Protein AF-A0A2G3LKY2-F1 (afdb_monomer_lite)

Foldseek 3Di:
DDPLQVVVLQVVCCVVVVDVGDDDDDQDDPPDALCLCAPVHVSVVVLVVVLLVCVVVVHAAAEDEADGDDDDVVQHPVNNVVSVVNSCVVSVVRHHYNAYEHEAEYDLPDDAQDDDPDDDDDLLSRYFYAYHNSNDHPVQAPGSHGGDSNVSVVNSVRRNVRSVVSVVSNVVSVVVVVVVVVD

Structure (mmCIF, N/CA/C/O backbone):
data_AF-A0A2G3LKY2-F1
#
_entry.id   AF-A0A2G3LKY2-F1
#
loop_
_atom_site.group_PDB
_atom_site.id
_atom_site.type_symbol
_atom_site.label_atom_id
_atom_site.label_alt_id
_atom_site.label_comp_id
_atom_site.label_asym_id
_atom_site.label_entity_id
_atom_site.label_seq_id
_atom_site.pdbx_PDB_ins_code
_atom_site.Cartn_x
_atom_site.Cartn_y
_atom_site.Cartn_z
_atom_site.occupancy
_atom_site.B_iso_or_equiv
_atom_site.auth_seq_id
_atom_site.auth_comp_id
_atom_site.auth_asym_id
_atom_site.auth_atom_id
_atom_site.pdbx_PDB_model_num
ATOM 1 N N . MET A 1 1 ? 0.608 -6.251 -4.311 1.00 61.75 1 MET A N 1
ATOM 2 C CA . MET A 1 1 ? 1.645 -6.797 -3.407 1.00 61.75 1 MET A CA 1
ATOM 3 C C . MET A 1 1 ? 1.617 -8.312 -3.542 1.00 61.75 1 MET A C 1
ATOM 5 O O . MET A 1 1 ? 0.517 -8.830 -3.681 1.00 61.75 1 MET A O 1
ATOM 9 N N . SER A 1 2 ? 2.762 -8.993 -3.634 1.00 63.94 2 SER A N 1
ATOM 10 C CA . SER A 1 2 ? 2.800 -10.456 -3.798 1.00 63.94 2 SER A CA 1
ATOM 11 C C . SER A 1 2 ? 2.615 -11.177 -2.460 1.00 63.94 2 SER A C 1
ATOM 13 O O . SER A 1 2 ? 2.904 -10.613 -1.401 1.00 63.94 2 SER A O 1
ATOM 15 N N . ASP A 1 3 ? 2.178 -12.436 -2.515 1.00 62.19 3 ASP A N 1
ATOM 16 C CA . ASP A 1 3 ? 1.902 -13.266 -1.332 1.00 62.19 3 ASP A CA 1
ATOM 17 C C . ASP A 1 3 ? 3.122 -13.405 -0.404 1.00 62.19 3 ASP A C 1
ATOM 19 O O . ASP A 1 3 ? 2.977 -13.456 0.815 1.00 62.19 3 ASP A O 1
ATOM 23 N N . GLY A 1 4 ? 4.337 -13.339 -0.963 1.00 80.31 4 GLY A N 1
ATOM 24 C CA . GLY A 1 4 ? 5.599 -13.390 -0.213 1.00 80.31 4 GLY A CA 1
ATOM 25 C C . GLY A 1 4 ? 5.897 -12.180 0.686 1.00 80.31 4 GLY A C 1
ATOM 26 O O . GLY A 1 4 ? 6.918 -12.188 1.366 1.00 80.31 4 GLY A O 1
ATOM 27 N N . VAL A 1 5 ? 5.051 -11.143 0.687 1.00 89.75 5 VAL A N 1
ATOM 28 C CA . VAL A 1 5 ? 5.173 -9.968 1.574 1.00 89.75 5 VAL A CA 1
ATOM 29 C C . VAL A 1 5 ? 3.996 -9.875 2.546 1.00 89.75 5 VAL A C 1
ATOM 31 O O . VAL A 1 5 ? 4.192 -9.495 3.697 1.00 89.75 5 VAL A O 1
ATOM 34 N N . LEU A 1 6 ? 2.783 -10.239 2.116 1.00 92.88 6 LEU A N 1
ATOM 35 C CA . LEU A 1 6 ? 1.569 -10.051 2.918 1.00 92.88 6 LEU A CA 1
ATOM 36 C C . LEU A 1 6 ? 1.555 -10.909 4.185 1.00 92.88 6 LEU A C 1
ATOM 38 O O . LEU A 1 6 ? 1.270 -10.389 5.261 1.00 92.88 6 LEU A O 1
ATOM 42 N N . LEU A 1 7 ? 1.897 -12.197 4.084 1.00 94.06 7 LEU A N 1
ATOM 43 C CA . LEU A 1 7 ? 1.885 -13.080 5.251 1.00 94.06 7 LEU A CA 1
ATOM 44 C C . LEU A 1 7 ? 2.919 -12.650 6.314 1.00 94.06 7 LEU A C 1
ATOM 46 O O . LEU A 1 7 ? 2.514 -12.457 7.462 1.00 94.06 7 LEU A O 1
ATOM 50 N N . PRO A 1 8 ? 4.203 -12.407 5.973 1.00 95.81 8 PRO A N 1
ATOM 51 C CA . PRO A 1 8 ? 5.162 -11.882 6.943 1.00 95.81 8 PRO A CA 1
ATOM 52 C C . PRO A 1 8 ? 4.771 -10.511 7.510 1.00 95.81 8 PRO A C 1
ATOM 54 O O . PRO A 1 8 ? 4.971 -10.262 8.693 1.00 95.81 8 PRO A O 1
ATOM 57 N N . LEU A 1 9 ? 4.173 -9.626 6.702 1.00 97.06 9 LEU A N 1
ATOM 58 C CA . LEU A 1 9 ? 3.670 -8.342 7.196 1.00 97.06 9 LEU A CA 1
ATOM 59 C C . LEU A 1 9 ? 2.568 -8.532 8.243 1.00 97.06 9 LEU A C 1
ATOM 61 O O . LEU A 1 9 ? 2.611 -7.886 9.285 1.00 97.06 9 LEU A O 1
ATOM 65 N N . GLY A 1 10 ? 1.615 -9.435 8.001 1.00 97.12 10 GLY A N 1
ATOM 66 C CA . GLY A 1 10 ? 0.583 -9.768 8.984 1.00 97.12 10 GLY A CA 1
ATOM 67 C C . GLY A 1 10 ? 1.167 -10.300 10.292 1.00 97.12 10 GLY A C 1
ATOM 68 O O . GLY A 1 10 ? 0.734 -9.887 11.363 1.00 97.12 10 GLY A O 1
ATOM 69 N N . GLN A 1 11 ? 2.184 -11.163 10.211 1.00 97.19 11 GLN A N 1
ATOM 70 C CA . GLN A 1 11 ? 2.880 -11.684 11.392 1.00 97.19 11 GLN A CA 1
ATOM 71 C C . GLN A 1 11 ? 3.571 -10.574 12.188 1.00 97.19 11 GLN A C 1
ATOM 73 O O . GLN A 1 11 ? 3.461 -10.547 13.411 1.00 97.19 11 GLN A O 1
ATOM 78 N N . GLU A 1 12 ? 4.244 -9.642 11.512 1.00 97.81 12 GLU A N 1
ATOM 79 C CA . GLU A 1 12 ? 4.920 -8.528 12.179 1.00 97.81 12 GLU A CA 1
ATOM 80 C C . GLU A 1 12 ? 3.927 -7.545 12.821 1.00 97.81 12 GLU A C 1
ATOM 82 O O . GLU A 1 12 ? 4.180 -7.100 13.935 1.00 97.81 12 GLU A O 1
ATOM 87 N N . ILE A 1 13 ? 2.775 -7.279 12.188 1.00 98.00 13 ILE A N 1
ATOM 88 C CA . ILE A 1 13 ? 1.688 -6.461 12.767 1.00 98.00 13 ILE A CA 1
ATOM 89 C C . ILE A 1 13 ? 1.151 -7.090 14.065 1.00 98.00 13 ILE A C 1
ATOM 91 O O . ILE A 1 13 ? 0.930 -6.387 15.053 1.00 98.00 13 ILE A O 1
ATOM 95 N N . ILE A 1 14 ? 0.952 -8.414 14.080 1.00 98.06 14 ILE A N 1
ATOM 96 C CA . ILE A 1 14 ? 0.495 -9.131 15.282 1.00 98.06 14 ILE A CA 1
ATOM 97 C C . ILE A 1 14 ? 1.579 -9.098 16.360 1.00 98.06 14 ILE A C 1
ATOM 99 O O . ILE A 1 14 ? 1.314 -8.759 17.511 1.00 98.06 14 ILE A O 1
ATOM 103 N N . LYS A 1 15 ? 2.825 -9.397 15.986 1.00 97.56 15 LYS A N 1
ATOM 104 C CA . LYS A 1 15 ? 3.969 -9.423 16.903 1.00 97.56 15 LYS A CA 1
ATOM 105 C C . LYS A 1 15 ? 4.243 -8.064 17.550 1.00 97.56 15 LYS A C 1
ATOM 107 O O . LYS A 1 15 ? 4.673 -8.026 18.699 1.00 97.56 15 LYS A O 1
ATOM 112 N N . SER A 1 16 ? 4.000 -6.961 16.842 1.00 96.25 16 SER A N 1
ATOM 113 C CA . SER A 1 16 ? 4.132 -5.611 17.396 1.00 96.25 16 SER A CA 1
ATOM 114 C C . SER A 1 16 ? 2.951 -5.184 18.275 1.00 96.25 16 SER A C 1
ATOM 116 O O . SER A 1 16 ? 2.965 -4.067 18.781 1.00 96.25 16 SER A O 1
ATOM 118 N N . GLY A 1 17 ? 1.927 -6.029 18.445 1.00 96.44 17 GLY A N 1
ATOM 119 C CA . GLY A 1 17 ? 0.745 -5.725 19.254 1.00 96.44 17 GLY A CA 1
ATOM 120 C C . GLY A 1 17 ? -0.216 -4.722 18.611 1.00 96.44 17 GLY A C 1
ATOM 121 O O . GLY A 1 17 ? -1.050 -4.152 19.306 1.00 96.44 17 GLY A O 1
ATOM 122 N N . MET A 1 18 ? -0.111 -4.483 17.298 1.00 95.25 18 MET A N 1
ATOM 123 C CA . MET A 1 18 ? -0.995 -3.542 16.593 1.00 95.25 18 MET A CA 1
ATOM 124 C C . MET A 1 18 ? -2.389 -4.129 16.338 1.00 95.25 18 MET A C 1
ATOM 126 O O . MET A 1 18 ? -3.350 -3.380 16.181 1.00 95.25 18 MET A O 1
ATOM 130 N N . ALA A 1 19 ? -2.497 -5.458 16.259 1.00 96.69 19 ALA A N 1
ATOM 131 C CA . ALA A 1 19 ? -3.759 -6.171 16.105 1.00 96.69 19 ALA A CA 1
ATOM 132 C C . ALA A 1 19 ? -3.631 -7.620 16.592 1.00 96.69 19 ALA A C 1
ATOM 134 O O . ALA A 1 19 ? -2.593 -8.246 16.400 1.00 96.69 19 ALA A O 1
ATOM 135 N N . ASP A 1 20 ? -4.714 -8.194 17.117 1.00 97.25 20 ASP A N 1
ATOM 136 C CA . ASP A 1 20 ? -4.749 -9.620 17.484 1.00 97.25 20 ASP A CA 1
ATOM 137 C C . ASP A 1 20 ? -4.856 -10.535 16.255 1.00 97.25 20 ASP A C 1
ATOM 139 O O . ASP A 1 20 ? -4.456 -11.699 16.272 1.00 97.25 20 ASP A O 1
ATOM 143 N N . ARG A 1 21 ? -5.457 -10.019 15.175 1.00 96.81 21 ARG A N 1
ATOM 144 C CA . ARG A 1 21 ? -5.702 -10.737 13.921 1.00 96.81 21 ARG A CA 1
ATOM 145 C C . ARG A 1 21 ? -5.566 -9.789 12.742 1.00 96.81 21 ARG A C 1
ATOM 147 O O . ARG A 1 21 ? -6.018 -8.650 12.800 1.00 96.81 21 ARG A O 1
ATOM 154 N N . VAL A 1 22 ? -5.010 -10.297 11.647 1.00 96.69 22 VAL A N 1
ATOM 155 C CA . VAL A 1 22 ? -4.855 -9.557 10.391 1.00 96.69 22 VAL A CA 1
ATOM 156 C C . VAL A 1 22 ? -5.464 -10.372 9.260 1.00 96.69 22 VAL A C 1
ATOM 158 O O . VAL A 1 22 ? -5.143 -11.546 9.090 1.00 96.69 22 VAL A O 1
ATOM 161 N N . VAL A 1 23 ? -6.335 -9.740 8.476 1.00 95.38 23 VAL A N 1
ATOM 162 C CA . VAL A 1 23 ? -6.945 -10.333 7.283 1.00 95.38 23 VAL A CA 1
ATOM 163 C C . VAL A 1 23 ? -6.593 -9.461 6.0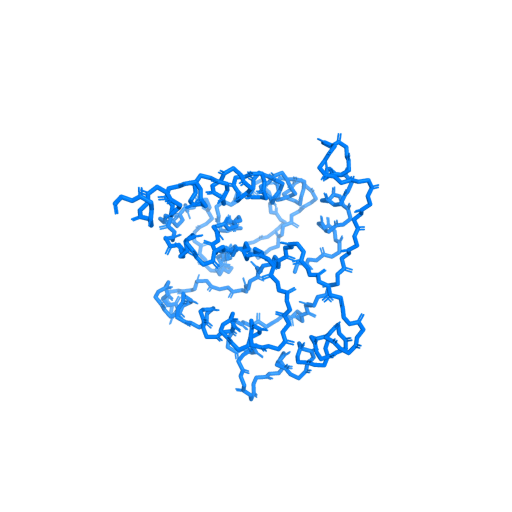89 1.00 95.38 23 VAL A C 1
ATOM 165 O O . VAL A 1 23 ? -6.839 -8.257 6.095 1.00 95.38 23 VAL A O 1
ATOM 168 N N . PHE A 1 24 ? -6.030 -10.072 5.050 1.00 94.38 24 PHE A N 1
ATOM 169 C CA . PHE A 1 24 ? -5.739 -9.387 3.798 1.00 94.38 24 PHE A CA 1
ATOM 170 C C . PHE A 1 24 ? -6.760 -9.767 2.732 1.00 94.38 24 PHE A C 1
ATOM 172 O O . PHE A 1 24 ? -7.074 -10.940 2.551 1.00 94.38 24 PHE A O 1
ATOM 179 N N . LEU A 1 25 ? -7.207 -8.770 1.968 1.00 92.75 25 LEU A N 1
ATOM 180 C CA . LEU A 1 25 ? -7.895 -8.965 0.696 1.00 92.75 25 LEU A CA 1
ATOM 181 C C . LEU A 1 25 ? -6.911 -8.627 -0.438 1.00 92.75 25 LEU A C 1
ATOM 183 O O . LEU A 1 25 ? -6.805 -7.461 -0.831 1.00 92.75 25 LEU A O 1
ATOM 187 N N . PRO A 1 26 ? -6.127 -9.598 -0.941 1.00 91.31 26 PRO A N 1
ATOM 188 C CA . PRO A 1 26 ? -5.139 -9.328 -1.974 1.00 91.31 26 PRO A CA 1
ATOM 189 C C . PRO A 1 26 ? -5.820 -9.069 -3.320 1.00 91.31 26 PRO A C 1
ATOM 191 O O . PRO A 1 26 ? -6.399 -9.959 -3.942 1.00 91.31 26 PRO A O 1
ATOM 194 N N . ILE A 1 27 ? -5.692 -7.840 -3.818 1.00 88.88 27 ILE A N 1
ATOM 195 C CA . ILE A 1 27 ? -6.147 -7.464 -5.157 1.00 88.88 27 ILE A CA 1
ATOM 196 C C . ILE A 1 27 ? -4.925 -7.047 -5.969 1.00 88.88 27 ILE A C 1
ATOM 198 O O . ILE A 1 27 ? -4.449 -5.917 -5.910 1.00 88.88 27 ILE A O 1
ATOM 202 N N . GLY A 1 28 ? -4.385 -8.001 -6.721 1.00 85.38 28 GLY A N 1
ATOM 203 C CA . GLY A 1 28 ? -3.270 -7.785 -7.633 1.00 85.38 28 GLY A CA 1
ATOM 204 C C . GLY A 1 28 ? -3.520 -8.452 -8.978 1.00 85.38 28 GLY A C 1
ATOM 205 O O . GLY A 1 28 ? -4.216 -9.471 -9.069 1.00 85.38 28 GLY A O 1
ATOM 206 N N . ILE A 1 29 ? -2.949 -7.857 -10.024 1.00 84.38 29 ILE A N 1
ATOM 207 C CA . ILE A 1 29 ? -2.825 -8.454 -11.353 1.00 84.38 29 ILE A CA 1
ATOM 208 C C . ILE A 1 29 ? -1.410 -8.156 -11.846 1.00 84.38 29 ILE A C 1
ATOM 210 O O . ILE A 1 29 ? -1.035 -6.994 -12.032 1.0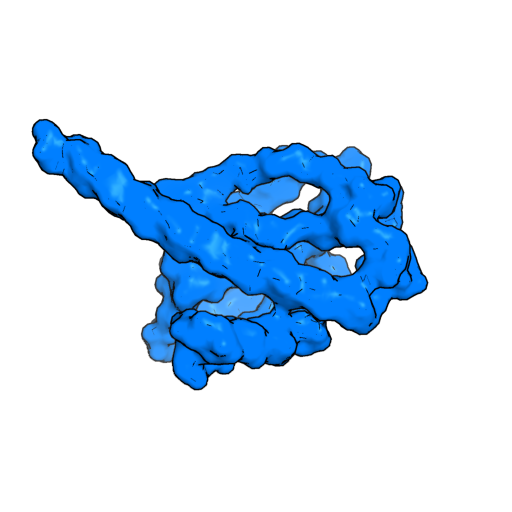0 84.38 29 ILE A O 1
ATOM 214 N N . THR A 1 30 ? -0.614 -9.205 -12.040 1.00 80.12 30 THR A N 1
ATOM 215 C CA . THR A 1 30 ? 0.744 -9.097 -12.581 1.00 80.12 30 THR A CA 1
ATOM 216 C C . THR A 1 30 ? 0.732 -8.390 -13.933 1.00 80.12 30 THR A C 1
ATOM 218 O O . THR A 1 30 ? -0.193 -8.545 -14.729 1.00 80.12 30 THR A O 1
ATOM 221 N N . GLY A 1 31 ? 1.758 -7.583 -14.191 1.00 76.69 31 GLY A N 1
ATOM 222 C CA . GLY A 1 31 ? 1.884 -6.859 -15.453 1.00 76.69 31 GLY A CA 1
ATOM 223 C C . GLY A 1 31 ? 1.106 -5.544 -15.523 1.00 76.69 31 GLY A C 1
ATOM 224 O O . GLY A 1 31 ? 1.369 -4.775 -16.440 1.00 76.69 31 GLY A O 1
ATOM 225 N N . THR A 1 32 ? 0.232 -5.235 -14.559 1.00 82.12 32 THR A N 1
ATOM 226 C CA . THR A 1 32 ? -0.575 -4.004 -14.606 1.00 82.12 32 THR A CA 1
ATOM 227 C C . THR A 1 32 ? 0.178 -2.753 -14.158 1.00 82.12 32 THR A C 1
ATOM 229 O O . THR A 1 32 ? 1.063 -2.806 -13.301 1.00 82.12 32 THR A O 1
ATOM 232 N N . ASN A 1 33 ? -0.188 -1.614 -14.738 1.00 83.69 33 ASN A N 1
ATOM 233 C CA . ASN A 1 33 ? 0.202 -0.268 -14.323 1.00 83.69 33 ASN A CA 1
ATOM 234 C C . ASN A 1 33 ? -0.997 0.461 -13.686 1.00 83.69 33 ASN A C 1
ATOM 236 O O . ASN A 1 33 ? -2.108 -0.056 -13.691 1.00 83.69 33 ASN A O 1
ATOM 240 N N . VAL A 1 34 ? -0.791 1.660 -13.130 1.00 86.81 34 VAL A N 1
ATOM 241 C CA . VAL A 1 34 ? -1.859 2.416 -12.441 1.00 86.81 34 VAL A CA 1
ATOM 242 C C . VAL A 1 34 ? -3.108 2.652 -13.303 1.00 86.81 34 VAL A C 1
ATOM 244 O O . VAL A 1 34 ? -4.218 2.548 -12.788 1.00 86.81 34 VAL A O 1
ATOM 247 N N . ARG A 1 35 ? -2.961 2.888 -14.612 1.00 88.12 35 ARG A N 1
ATOM 248 C CA . ARG A 1 35 ? -4.091 3.153 -15.516 1.00 88.12 35 ARG A CA 1
ATOM 249 C C . ARG A 1 35 ? -4.947 1.924 -15.778 1.00 88.12 35 ARG A C 1
ATOM 251 O O . ARG A 1 35 ? -6.132 2.068 -16.042 1.00 88.12 35 ARG A O 1
ATOM 258 N N . ASP A 1 36 ? -4.395 0.721 -15.625 1.00 89.81 36 ASP A N 1
ATOM 259 C CA . ASP A 1 36 ? -5.186 -0.511 -15.712 1.00 89.81 36 ASP A CA 1
ATOM 260 C C . ASP A 1 36 ? -6.241 -0.613 -14.599 1.00 89.81 36 ASP A C 1
ATOM 262 O O . ASP A 1 36 ? -7.169 -1.414 -14.710 1.00 89.81 36 ASP A O 1
ATOM 266 N N . TRP A 1 37 ? -6.103 0.170 -13.528 1.00 90.94 37 TRP A N 1
ATOM 267 C CA . TRP A 1 37 ? -7.032 0.212 -12.398 1.00 90.94 37 TRP A CA 1
ATOM 268 C C . TRP A 1 37 ? -8.037 1.368 -12.479 1.00 90.94 37 TRP A C 1
ATOM 270 O O . TRP A 1 37 ? -8.916 1.451 -11.625 1.00 90.94 37 TRP A O 1
ATOM 280 N N . LEU A 1 38 ? -7.924 2.238 -13.489 1.00 90.50 38 LEU A N 1
ATOM 281 C CA . LEU A 1 38 ? -8.936 3.243 -13.822 1.00 90.50 38 LEU A CA 1
ATOM 282 C C . LEU A 1 38 ? -10.074 2.610 -14.629 1.00 90.50 38 LEU A C 1
ATOM 284 O O . LEU A 1 38 ? -9.918 1.527 -15.190 1.00 90.50 38 LEU A O 1
ATOM 288 N N . GLU A 1 39 ? -11.214 3.294 -14.703 1.00 89.50 39 GLU A N 1
ATOM 289 C CA . GLU A 1 39 ? -12.370 2.843 -15.480 1.00 89.50 39 GLU A CA 1
ATOM 290 C C . GLU A 1 39 ? -11.988 2.502 -16.933 1.00 89.50 39 GLU A C 1
ATOM 292 O O . GLU A 1 39 ? -11.193 3.192 -17.569 1.00 89.50 39 GLU A O 1
ATOM 297 N N . GLY A 1 40 ? -12.505 1.378 -17.438 1.00 88.44 40 GLY A N 1
ATOM 298 C CA . GLY A 1 40 ? -12.116 0.809 -18.736 1.00 88.44 40 GLY A CA 1
ATOM 299 C C . GLY A 1 40 ? -10.811 -0.004 -18.721 1.00 88.44 40 GLY A C 1
ATOM 300 O O . GLY A 1 40 ? -10.565 -0.780 -19.643 1.00 88.44 40 GLY A O 1
ATOM 301 N N . GLY A 1 41 ? -10.003 0.097 -17.664 1.00 89.44 41 GLY A N 1
ATOM 302 C CA . GLY A 1 41 ? -8.782 -0.681 -17.481 1.00 89.44 41 GLY A CA 1
ATOM 303 C C . GLY A 1 41 ? -9.034 -2.153 -17.125 1.00 89.44 41 GLY A C 1
ATOM 304 O O . GLY A 1 41 ? -10.053 -2.534 -16.540 1.00 89.44 41 GLY A O 1
ATOM 305 N N . ARG A 1 42 ? -8.069 -3.022 -17.446 1.00 88.81 42 ARG A N 1
ATOM 306 C CA . ARG A 1 42 ? -8.176 -4.481 -17.230 1.00 88.81 42 ARG A CA 1
ATOM 307 C C . ARG A 1 42 ? -8.263 -4.905 -15.756 1.00 88.81 42 ARG A C 1
ATOM 309 O O . ARG A 1 42 ? -8.792 -5.972 -15.462 1.00 88.81 42 ARG A O 1
ATOM 316 N N . GLY A 1 43 ? -7.730 -4.105 -14.834 1.00 89.69 43 GLY A N 1
ATOM 317 C CA . GLY A 1 43 ? -7.788 -4.337 -13.387 1.00 89.69 43 GLY A CA 1
ATOM 318 C C . GLY A 1 43 ? -9.039 -3.779 -12.716 1.00 89.69 43 GLY A C 1
ATOM 319 O O . GLY A 1 43 ? -9.438 -4.278 -11.662 1.00 89.69 43 GLY A O 1
ATOM 320 N N . TYR A 1 44 ? -9.704 -2.816 -13.355 1.00 91.25 44 TYR A N 1
ATOM 321 C CA . TYR A 1 44 ? -10.864 -2.122 -12.804 1.00 91.25 44 TYR A CA 1
ATOM 322 C C . TYR A 1 44 ? -12.015 -3.059 -12.439 1.00 91.25 44 TYR A C 1
ATOM 324 O O . TYR A 1 44 ? -12.528 -2.993 -11.326 1.00 91.25 44 TYR A O 1
ATOM 332 N N . LYS A 1 45 ? -12.389 -3.990 -13.328 1.00 89.56 45 LYS A N 1
ATOM 333 C CA . LYS A 1 45 ? -13.512 -4.913 -13.072 1.00 89.56 45 LYS A CA 1
ATOM 334 C C . LYS A 1 45 ? -13.278 -5.787 -11.837 1.00 89.56 45 LYS A C 1
ATOM 336 O O . LYS A 1 45 ? -14.179 -5.938 -11.017 1.00 89.56 45 LYS A O 1
ATOM 341 N N . LYS A 1 46 ? -12.064 -6.333 -11.688 1.00 90.44 46 LYS A N 1
ATOM 342 C CA . LYS A 1 46 ? -11.691 -7.184 -10.544 1.00 90.44 46 LYS A CA 1
ATOM 343 C C . LYS A 1 46 ? -11.723 -6.392 -9.241 1.00 90.44 46 LYS A C 1
ATOM 345 O O . LYS A 1 46 ? -12.244 -6.871 -8.240 1.00 90.44 46 LYS A O 1
ATOM 350 N N . LEU A 1 47 ? -11.174 -5.182 -9.272 1.00 89.94 47 LEU A N 1
ATOM 351 C CA . LEU A 1 47 ? -11.190 -4.278 -8.135 1.00 89.94 47 LEU A CA 1
ATOM 352 C C . LEU A 1 47 ? -12.616 -3.905 -7.725 1.00 89.94 47 LEU A C 1
ATOM 354 O O . LEU A 1 47 ? -12.963 -4.050 -6.558 1.00 89.94 47 LEU A O 1
ATOM 358 N N . LYS A 1 48 ? -13.432 -3.451 -8.681 1.00 90.62 48 LYS A N 1
ATOM 359 C CA . LYS A 1 48 ? -14.815 -3.043 -8.437 1.00 90.62 48 LYS A CA 1
ATOM 360 C C . LYS A 1 48 ? -15.611 -4.180 -7.804 1.00 90.62 48 LYS A C 1
ATOM 362 O O . LYS A 1 48 ? -16.221 -3.976 -6.767 1.00 90.62 48 LYS A O 1
ATOM 367 N N . LEU A 1 49 ? -15.526 -5.389 -8.362 1.00 90.62 49 LEU A N 1
ATOM 368 C CA . LEU A 1 49 ? -16.207 -6.561 -7.810 1.00 90.62 49 LEU A CA 1
ATOM 369 C C . LEU A 1 49 ? -15.802 -6.841 -6.354 1.00 90.62 49 LEU A C 1
ATOM 371 O O . LEU A 1 49 ? -16.662 -7.092 -5.514 1.00 90.62 49 LEU A O 1
ATOM 375 N N . ALA A 1 50 ? -14.506 -6.784 -6.043 1.00 91.06 50 ALA A N 1
ATOM 376 C CA . ALA A 1 50 ? -14.017 -7.020 -4.687 1.00 91.06 50 ALA A CA 1
ATOM 377 C C . ALA A 1 50 ? -14.507 -5.947 -3.696 1.00 91.06 50 ALA A C 1
ATOM 379 O O . ALA A 1 50 ? -14.907 -6.274 -2.580 1.00 91.06 50 ALA A O 1
ATOM 380 N N . LEU A 1 51 ? -14.516 -4.679 -4.114 1.00 90.75 51 LEU A N 1
ATOM 381 C CA . LEU A 1 51 ? -14.992 -3.555 -3.307 1.00 90.75 51 LEU A CA 1
ATOM 382 C C . LEU A 1 51 ? -16.511 -3.572 -3.104 1.00 90.75 51 LEU A C 1
ATOM 384 O O . LEU A 1 51 ? -16.971 -3.359 -1.982 1.00 90.75 51 LEU A O 1
ATOM 388 N N . ASP A 1 52 ? -17.276 -3.890 -4.149 1.00 90.50 52 ASP A N 1
ATOM 389 C CA . ASP A 1 52 ? -18.730 -4.070 -4.082 1.00 90.50 52 ASP A CA 1
ATOM 390 C C . ASP A 1 52 ? -19.081 -5.227 -3.136 1.00 90.50 52 ASP A C 1
ATOM 392 O O . ASP A 1 52 ? -19.963 -5.092 -2.292 1.00 90.50 52 ASP A O 1
ATOM 396 N N . THR A 1 53 ? -18.335 -6.336 -3.205 1.00 91.50 53 THR A N 1
ATOM 397 C CA . THR A 1 53 ? -18.507 -7.489 -2.306 1.00 91.50 53 THR A CA 1
ATOM 398 C C . THR A 1 53 ? -18.217 -7.107 -0.855 1.00 91.50 53 THR A C 1
ATOM 400 O O . THR A 1 53 ? -19.005 -7.403 0.041 1.00 91.50 53 THR A O 1
ATOM 403 N N . ALA A 1 54 ? -17.112 -6.400 -0.604 1.00 91.81 54 ALA A N 1
ATOM 404 C CA . ALA A 1 54 ? -16.783 -5.924 0.735 1.00 91.81 54 ALA A CA 1
ATOM 405 C C . ALA A 1 54 ? -17.851 -4.961 1.278 1.00 91.81 54 ALA A C 1
ATOM 407 O O . ALA A 1 54 ? -18.236 -5.062 2.441 1.00 91.81 54 ALA A O 1
ATOM 408 N N . SER A 1 55 ? -18.363 -4.068 0.427 1.00 90.69 55 SER A N 1
ATOM 409 C CA . SER A 1 55 ? -19.431 -3.128 0.772 1.00 90.69 55 SER A CA 1
ATOM 410 C C . SER A 1 55 ? -20.744 -3.847 1.096 1.00 90.69 55 SER A C 1
ATOM 412 O O . SER A 1 55 ? -21.350 -3.572 2.131 1.00 90.69 55 SER A O 1
ATOM 414 N N . PHE A 1 56 ? -21.130 -4.839 0.285 1.00 92.94 56 PHE A N 1
ATOM 415 C CA . PHE A 1 56 ? -22.307 -5.683 0.509 1.00 92.94 56 PHE A CA 1
ATOM 416 C C . PHE A 1 56 ? -22.256 -6.408 1.862 1.00 92.94 56 PHE A C 1
ATOM 418 O O . PHE A 1 56 ? -23.255 -6.477 2.572 1.00 92.94 56 PHE A O 1
ATOM 425 N N . HIS A 1 57 ? -21.073 -6.877 2.264 1.00 93.25 57 HIS A N 1
ATOM 426 C CA . HIS A 1 57 ? -20.850 -7.499 3.572 1.00 93.25 57 HIS A CA 1
ATOM 427 C C . HIS A 1 57 ? -20.525 -6.501 4.698 1.00 93.25 57 HIS A C 1
ATOM 429 O O . HIS A 1 57 ? -20.177 -6.919 5.802 1.00 93.25 57 HIS A O 1
ATOM 435 N N . ASN A 1 58 ? -20.632 -5.190 4.448 1.00 92.06 58 ASN A N 1
ATOM 436 C CA . ASN A 1 58 ? -20.323 -4.114 5.396 1.00 92.06 58 ASN A CA 1
ATOM 437 C C . ASN A 1 58 ? -18.918 -4.233 6.028 1.00 92.06 58 ASN A C 1
ATOM 439 O O . ASN A 1 58 ? -18.692 -3.850 7.180 1.00 92.06 58 ASN A O 1
ATOM 443 N N . ILE A 1 59 ? -17.962 -4.763 5.263 1.00 92.00 59 ILE A N 1
ATOM 444 C CA . ILE A 1 59 ? -16.562 -4.873 5.661 1.00 92.00 59 ILE A CA 1
ATOM 445 C C . ILE A 1 59 ? -15.942 -3.476 5.616 1.00 92.00 59 ILE A C 1
ATOM 447 O O . ILE A 1 59 ? -16.038 -2.752 4.622 1.00 92.00 59 ILE A O 1
ATOM 451 N N . LYS A 1 60 ? -15.284 -3.103 6.713 1.00 92.81 60 LYS A N 1
ATOM 452 C CA . LYS A 1 60 ? -14.481 -1.884 6.818 1.00 92.81 60 LYS A CA 1
ATOM 453 C C . LYS A 1 60 ? -13.011 -2.269 6.773 1.00 92.81 60 LYS A C 1
ATOM 455 O O . LYS A 1 60 ? -12.624 -3.262 7.380 1.00 92.81 60 LYS A O 1
ATOM 460 N N . PHE A 1 61 ? -12.209 -1.469 6.085 1.00 95.12 61 PHE A N 1
ATOM 461 C CA . PHE A 1 61 ? -10.766 -1.671 6.020 1.00 95.12 61 PHE A CA 1
ATOM 462 C C . PHE A 1 61 ? -10.050 -0.606 6.843 1.00 95.12 61 PHE A C 1
ATOM 464 O O . PHE A 1 61 ? -10.236 0.590 6.601 1.00 95.12 61 PHE A O 1
ATOM 471 N N . ASP A 1 62 ? -9.186 -1.030 7.762 1.00 96.19 62 ASP A N 1
ATOM 472 C CA . ASP A 1 62 ? -8.300 -0.120 8.494 1.00 96.19 62 ASP A CA 1
ATOM 473 C C . ASP A 1 62 ? -7.278 0.526 7.553 1.00 96.19 62 ASP A C 1
ATOM 475 O O . ASP A 1 62 ? -7.020 1.730 7.620 1.00 96.19 62 ASP A O 1
ATOM 479 N N . TYR A 1 63 ? -6.769 -0.265 6.605 1.00 96.12 63 TYR A N 1
ATOM 480 C CA . TYR A 1 63 ? -5.758 0.160 5.649 1.00 96.12 63 TYR A CA 1
ATOM 481 C C . TYR A 1 63 ? -6.063 -0.345 4.240 1.00 96.12 63 TYR A C 1
ATOM 483 O O . TYR A 1 63 ? -6.421 -1.505 4.042 1.00 96.12 63 TYR A O 1
ATOM 491 N N . ALA A 1 64 ? -5.817 0.505 3.247 1.00 95.00 64 ALA A N 1
ATOM 492 C CA . ALA A 1 64 ? -5.594 0.093 1.870 1.00 95.00 64 ALA A CA 1
ATOM 493 C C . ALA A 1 64 ? -4.125 0.325 1.501 1.00 95.00 64 ALA A C 1
ATOM 495 O O . ALA A 1 64 ? -3.627 1.452 1.550 1.00 95.00 64 ALA A O 1
ATOM 496 N N . LEU A 1 65 ? -3.431 -0.757 1.134 1.00 94.88 65 LEU A N 1
ATOM 497 C CA . LEU A 1 65 ? -2.013 -0.744 0.775 1.00 94.88 65 LEU A CA 1
ATOM 498 C C . LEU A 1 65 ? -1.871 -0.729 -0.750 1.00 94.88 65 LEU A C 1
ATOM 500 O O . LEU A 1 65 ? -2.015 -1.757 -1.417 1.00 94.88 65 LEU A O 1
ATOM 504 N N . TRP A 1 66 ? -1.588 0.440 -1.318 1.00 92.31 66 TRP A N 1
ATOM 505 C CA . TRP A 1 66 ? -1.397 0.593 -2.755 1.00 92.31 66 TRP A CA 1
ATOM 506 C C . TRP A 1 66 ? 0.076 0.446 -3.133 1.00 92.31 66 TRP A C 1
ATOM 508 O O . TRP A 1 66 ? 0.923 1.224 -2.700 1.00 92.31 66 TRP A O 1
ATOM 518 N N . GLN A 1 67 ? 0.366 -0.514 -4.010 1.00 87.12 67 GLN A N 1
ATOM 519 C CA . GLN A 1 67 ? 1.669 -0.671 -4.654 1.00 87.12 67 GLN A CA 1
ATOM 520 C C . GLN A 1 67 ? 1.455 -0.907 -6.152 1.00 87.12 67 GLN A C 1
ATOM 522 O O . GLN A 1 67 ? 1.342 -2.050 -6.600 1.00 87.12 67 GLN A O 1
ATOM 527 N N . GLY A 1 68 ? 1.357 0.174 -6.925 1.00 75.19 68 GLY A N 1
ATOM 528 C CA . GLY A 1 68 ? 1.288 0.108 -8.387 1.00 75.19 68 GLY A CA 1
ATOM 529 C C . GLY A 1 68 ? 2.672 -0.057 -9.014 1.00 75.19 68 GLY A C 1
ATOM 530 O O . GLY A 1 68 ? 3.676 0.240 -8.372 1.00 75.19 68 GLY A O 1
ATOM 531 N N . ARG A 1 69 ? 2.759 -0.501 -10.272 1.00 70.06 69 ARG A N 1
ATOM 532 C CA . ARG A 1 69 ? 4.005 -0.405 -11.056 1.00 70.06 69 ARG A CA 1
ATOM 533 C C . ARG A 1 69 ? 4.209 1.023 -11.598 1.00 70.06 69 ARG A C 1
ATOM 535 O O . ARG A 1 69 ? 3.232 1.699 -11.906 1.00 70.06 69 ARG A O 1
ATOM 542 N N . LEU A 1 70 ? 5.485 1.359 -11.826 1.00 64.19 70 LEU A N 1
ATOM 543 C CA . LEU A 1 70 ? 6.048 2.396 -12.713 1.00 64.19 70 LEU A CA 1
ATOM 544 C C . LEU A 1 70 ? 6.133 3.863 -12.244 1.00 64.19 70 LEU A C 1
ATOM 546 O O . LEU A 1 70 ? 5.150 4.595 -12.186 1.00 64.19 70 LEU A O 1
ATOM 550 N N . ILE A 1 71 ? 7.393 4.306 -12.163 1.00 55.53 71 ILE A N 1
ATOM 551 C CA . ILE A 1 71 ? 7.923 5.570 -12.691 1.00 55.53 71 ILE A CA 1
ATOM 552 C C . ILE A 1 71 ? 8.997 5.163 -13.720 1.00 55.53 71 ILE A C 1
ATOM 554 O O . ILE A 1 71 ? 10.056 4.654 -13.341 1.00 55.53 71 ILE A O 1
ATOM 558 N N . SER A 1 72 ? 8.704 5.288 -15.014 1.00 58.12 72 SER A N 1
ATOM 559 C CA . SER A 1 72 ? 9.698 5.232 -16.107 1.00 58.12 72 SER A CA 1
ATOM 560 C C . SER A 1 72 ? 9.955 6.649 -16.608 1.00 58.12 72 SER A C 1
ATOM 562 O O . SER A 1 72 ? 9.114 7.513 -16.377 1.00 58.12 72 SER A O 1
ATOM 564 N N . ASP A 1 73 ? 11.009 6.893 -17.383 1.00 56.94 73 ASP A N 1
ATOM 565 C CA . ASP A 1 73 ? 11.286 8.240 -17.918 1.00 56.94 73 ASP A CA 1
ATOM 566 C C . ASP A 1 73 ? 10.105 8.820 -18.723 1.00 56.94 73 ASP A C 1
ATOM 568 O O . ASP A 1 73 ? 9.831 10.016 -18.677 1.00 56.94 73 ASP A O 1
ATOM 572 N N . LYS A 1 74 ? 9.321 7.953 -19.382 1.00 62.69 74 LYS A N 1
ATOM 573 C CA . LYS A 1 74 ? 8.105 8.321 -20.133 1.00 62.69 74 LYS A CA 1
ATOM 574 C C . LYS A 1 74 ? 6.841 8.490 -19.275 1.00 62.69 74 LYS A C 1
ATOM 576 O O . LYS A 1 74 ? 5.833 8.994 -19.762 1.00 62.69 74 LYS A O 1
ATOM 581 N N . PHE A 1 75 ? 6.862 8.054 -18.014 1.00 71.75 75 PHE A N 1
ATOM 582 C CA . PHE A 1 75 ? 5.723 8.124 -17.098 1.00 71.75 75 PHE A CA 1
ATOM 583 C C . PHE A 1 75 ? 6.124 8.917 -15.863 1.00 71.75 75 PHE A C 1
ATOM 585 O O . PHE A 1 75 ? 6.677 8.388 -14.896 1.00 71.75 75 PHE A O 1
ATOM 592 N N . THR A 1 76 ? 5.875 10.224 -15.937 1.00 73.81 76 THR A N 1
ATOM 593 C CA . THR A 1 76 ? 6.316 11.156 -14.906 1.00 73.81 76 THR A CA 1
ATOM 594 C C . THR A 1 76 ? 5.656 10.848 -13.567 1.00 73.81 76 THR A C 1
ATOM 596 O O . THR A 1 76 ? 4.526 10.364 -13.473 1.00 73.81 76 THR A O 1
ATOM 599 N N . ARG A 1 77 ? 6.348 11.226 -12.498 1.00 76.88 77 ARG A N 1
ATOM 600 C CA . ARG A 1 77 ? 5.810 11.221 -11.138 1.00 76.88 77 ARG A CA 1
ATOM 601 C C . ARG A 1 77 ? 4.460 11.942 -11.032 1.00 76.88 77 ARG A C 1
ATOM 603 O O . ARG A 1 77 ? 3.587 11.476 -10.310 1.00 76.88 77 ARG A O 1
ATOM 610 N N . SER A 1 78 ? 4.293 13.070 -11.728 1.00 81.12 78 SER A N 1
ATOM 611 C CA . SER A 1 78 ? 3.037 13.833 -11.715 1.00 81.12 78 SER A CA 1
ATOM 612 C C . SER A 1 78 ? 1.882 12.996 -12.267 1.00 81.12 78 SER A C 1
ATOM 614 O O . SER A 1 78 ? 0.836 12.887 -11.628 1.00 81.12 78 SER A O 1
ATOM 616 N N . ASN A 1 79 ? 2.115 12.307 -13.390 1.00 83.94 79 ASN A N 1
ATOM 617 C CA . ASN A 1 79 ? 1.133 11.402 -13.984 1.00 83.94 79 ASN A CA 1
ATOM 618 C C . ASN A 1 79 ? 0.785 10.257 -13.027 1.00 83.94 79 ASN A C 1
ATOM 620 O O . ASN A 1 79 ? -0.393 9.994 -12.808 1.00 83.94 79 ASN A O 1
ATOM 624 N N . TYR A 1 80 ? 1.784 9.643 -12.381 1.00 84.38 80 TYR A N 1
ATOM 625 C CA . TYR A 1 80 ? 1.541 8.606 -11.372 1.00 84.38 80 TYR A CA 1
ATOM 626 C C . TYR A 1 80 ? 0.649 9.109 -10.235 1.00 84.38 80 TYR A C 1
ATOM 628 O O . TYR A 1 80 ? -0.351 8.479 -9.904 1.00 84.38 80 TYR A O 1
ATOM 636 N N . VAL A 1 81 ? 0.982 10.259 -9.644 1.00 85.75 81 VAL A N 1
ATOM 637 C CA . VAL A 1 81 ? 0.222 10.823 -8.522 1.00 85.75 81 VAL A CA 1
ATOM 638 C C . VAL A 1 81 ? -1.214 11.139 -8.929 1.00 85.75 81 VAL A C 1
ATOM 640 O O . VAL A 1 81 ? -2.139 10.840 -8.173 1.00 85.75 81 VAL A O 1
ATOM 643 N N . ASN A 1 82 ? -1.410 11.723 -10.109 1.00 88.69 82 ASN A N 1
ATOM 644 C CA . ASN A 1 82 ? -2.738 12.056 -10.611 1.00 88.69 82 ASN A CA 1
ATOM 645 C C . ASN A 1 82 ? -3.573 10.800 -10.875 1.00 88.69 82 ASN A C 1
ATOM 647 O O . ASN A 1 82 ? -4.725 10.739 -10.446 1.00 88.69 82 ASN A O 1
ATOM 651 N N . ASP A 1 83 ? -2.990 9.779 -11.499 1.00 89.38 83 ASP A N 1
ATOM 652 C CA . ASP A 1 83 ? -3.688 8.528 -11.794 1.00 89.38 83 ASP A CA 1
ATOM 653 C C . ASP A 1 83 ? -4.026 7.776 -10.494 1.00 89.38 83 ASP A C 1
ATOM 655 O O . ASP A 1 83 ? -5.168 7.362 -10.300 1.00 89.38 83 ASP A O 1
ATOM 659 N N . VAL A 1 84 ? -3.100 7.698 -9.527 1.00 90.56 84 VAL A N 1
ATOM 660 C CA . VAL A 1 84 ? -3.378 7.087 -8.213 1.00 90.56 84 VAL A CA 1
ATOM 661 C C . VAL A 1 84 ? -4.467 7.851 -7.456 1.00 90.56 84 VAL A C 1
ATOM 663 O O . VAL A 1 84 ? -5.336 7.237 -6.839 1.00 90.56 84 VAL A O 1
ATOM 666 N N . ARG A 1 85 ? -4.480 9.189 -7.510 1.00 91.12 85 ARG A N 1
ATOM 667 C CA . ARG A 1 85 ? -5.546 9.991 -6.883 1.00 91.12 85 ARG A CA 1
ATOM 668 C C . ARG A 1 85 ? -6.916 9.694 -7.484 1.00 91.12 85 ARG A C 1
ATOM 670 O O . ARG A 1 85 ? -7.888 9.650 -6.733 1.00 91.12 85 ARG A O 1
ATOM 677 N N . GLN A 1 86 ? -6.995 9.494 -8.797 1.00 91.19 86 GLN A N 1
ATOM 678 C CA . GLN A 1 86 ? -8.238 9.122 -9.473 1.00 91.19 86 GLN A CA 1
ATOM 679 C C . GLN A 1 86 ? -8.701 7.724 -9.061 1.00 91.19 86 GLN A C 1
ATOM 681 O O . GLN A 1 86 ? -9.863 7.553 -8.694 1.00 91.19 86 GLN A O 1
ATOM 686 N N . VAL A 1 87 ? -7.776 6.760 -9.017 1.00 90.25 87 VAL A N 1
ATOM 687 C CA . VAL A 1 87 ? -8.039 5.406 -8.520 1.00 90.25 87 VAL A CA 1
ATOM 688 C C . VAL A 1 87 ? -8.605 5.460 -7.093 1.00 90.25 87 VAL A C 1
ATOM 690 O O . VAL A 1 87 ? -9.726 5.010 -6.865 1.00 90.25 87 VAL A O 1
ATOM 693 N N . ILE A 1 88 ? -7.914 6.122 -6.158 1.00 90.94 88 ILE A N 1
ATOM 694 C CA . ILE A 1 88 ? -8.368 6.275 -4.764 1.00 90.94 88 ILE A CA 1
ATOM 695 C C . ILE A 1 88 ? -9.733 6.959 -4.691 1.00 90.94 88 ILE A C 1
ATOM 697 O O . ILE A 1 88 ? -10.603 6.507 -3.952 1.00 90.94 88 ILE A O 1
ATOM 701 N N . LYS A 1 89 ? -9.945 8.039 -5.456 1.00 89.06 89 LYS A N 1
ATOM 702 C CA . LYS A 1 89 ? -11.230 8.750 -5.483 1.00 89.06 89 LYS A CA 1
ATOM 703 C C . LYS A 1 89 ? -12.366 7.810 -5.888 1.00 89.06 89 LYS A C 1
ATOM 705 O O . LYS A 1 89 ? -13.396 7.821 -5.227 1.00 89.06 89 LYS A O 1
ATOM 710 N N . SER A 1 90 ? -12.173 7.000 -6.930 1.00 84.56 90 SER A N 1
ATOM 711 C CA . SER A 1 90 ? -13.195 6.053 -7.390 1.00 84.56 90 SER A CA 1
ATOM 712 C C . SER A 1 90 ? -13.515 4.981 -6.340 1.00 84.56 90 SER A C 1
ATOM 714 O O . SER A 1 90 ? -14.681 4.680 -6.109 1.00 84.56 90 SER A O 1
ATOM 716 N N . MET A 1 91 ? -12.496 4.470 -5.642 1.00 83.38 91 MET A N 1
ATOM 717 C CA . MET A 1 91 ? -12.637 3.402 -4.646 1.00 83.38 91 MET A CA 1
ATOM 718 C C . MET A 1 91 ? -13.231 3.895 -3.319 1.00 83.38 91 MET A C 1
ATOM 720 O O . MET A 1 91 ? -14.042 3.213 -2.699 1.00 83.38 91 MET A O 1
ATOM 724 N N . SER A 1 92 ? -12.837 5.087 -2.864 1.00 82.69 92 SER A N 1
ATOM 725 C CA . SER A 1 92 ? -13.333 5.666 -1.610 1.00 82.69 92 SER A CA 1
ATOM 726 C C . SER A 1 92 ? -14.827 5.996 -1.643 1.00 82.69 92 SER A C 1
ATOM 728 O O . SER A 1 92 ? -15.418 6.173 -0.583 1.00 82.69 92 SER A O 1
ATOM 730 N N . LEU A 1 93 ? -15.442 6.081 -2.827 1.00 78.19 93 LEU A N 1
ATOM 731 C CA . LEU A 1 93 ? -16.887 6.276 -2.965 1.00 78.19 93 LEU A CA 1
ATOM 732 C C . LEU A 1 93 ? -17.686 4.987 -2.716 1.00 78.19 93 LEU A C 1
ATOM 734 O O . LEU A 1 93 ? -18.822 5.067 -2.260 1.00 78.19 93 LEU A O 1
ATOM 738 N N . SER A 1 94 ? -17.116 3.811 -2.998 1.00 77.69 94 SER A N 1
ATOM 739 C CA . SER A 1 94 ? -17.824 2.523 -2.923 1.00 77.69 94 SER A CA 1
ATOM 740 C C . SER A 1 94 ? -17.593 1.758 -1.617 1.00 77.69 94 SER A C 1
ATOM 742 O O . SER A 1 94 ? -18.374 0.866 -1.280 1.00 77.69 94 SER A O 1
ATOM 744 N N . THR A 1 95 ? -16.518 2.066 -0.882 1.00 85.56 95 THR A N 1
ATOM 745 C CA . THR A 1 95 ? -16.067 1.249 0.256 1.00 85.56 95 THR A CA 1
ATOM 746 C C . THR A 1 95 ? -15.462 2.092 1.377 1.00 85.56 95 THR A C 1
ATOM 748 O O . THR A 1 95 ? -14.735 3.057 1.140 1.00 85.56 95 THR A O 1
ATOM 751 N N . LYS A 1 96 ? -15.721 1.690 2.628 1.00 89.31 96 LYS A N 1
ATOM 752 C CA . LYS A 1 96 ? -15.183 2.340 3.831 1.00 89.31 96 LYS A CA 1
ATOM 753 C C . LYS A 1 96 ? -13.743 1.897 4.085 1.00 89.31 96 LYS A C 1
ATOM 755 O O . LYS A 1 96 ? -13.501 0.822 4.630 1.00 89.31 96 LYS A O 1
ATOM 760 N N . ILE A 1 97 ? -12.802 2.751 3.698 1.00 93.06 97 ILE A N 1
ATOM 761 C CA . ILE A 1 97 ? -11.364 2.577 3.921 1.00 93.06 97 ILE A CA 1
ATOM 762 C C . ILE A 1 97 ? -10.893 3.718 4.819 1.00 93.06 97 ILE A C 1
ATOM 764 O O . ILE A 1 97 ? -11.059 4.882 4.457 1.00 93.06 97 ILE A O 1
ATOM 768 N N . ASN A 1 98 ? -10.325 3.390 5.981 1.00 93.88 98 ASN A N 1
ATOM 769 C CA . ASN A 1 98 ? -9.920 4.388 6.968 1.00 93.88 98 ASN A CA 1
ATOM 770 C C . ASN A 1 98 ? -8.645 5.128 6.545 1.00 93.88 98 ASN A C 1
ATOM 772 O O . ASN A 1 98 ? -8.628 6.358 6.550 1.00 93.88 98 ASN A O 1
ATOM 776 N N . LYS A 1 99 ? -7.590 4.399 6.152 1.00 95.31 99 LYS A N 1
ATOM 777 C CA . LYS A 1 99 ? -6.300 4.983 5.754 1.00 95.31 99 LYS A CA 1
ATOM 778 C C . LYS A 1 99 ? -5.779 4.384 4.453 1.00 95.31 99 LYS A C 1
ATOM 780 O O . LYS A 1 99 ? -5.817 3.175 4.240 1.00 95.31 99 LYS A O 1
ATOM 785 N N . TRP A 1 100 ? -5.230 5.236 3.595 1.00 95.75 100 TRP A N 1
ATOM 786 C CA . TRP A 1 100 ? -4.520 4.835 2.384 1.00 95.75 100 TRP A CA 1
ATOM 787 C C . TRP A 1 100 ? -3.021 4.965 2.592 1.00 95.75 100 TRP A C 1
ATOM 789 O O . TRP A 1 100 ? -2.540 6.053 2.900 1.00 95.75 100 TRP A O 1
ATOM 799 N N . LEU A 1 101 ? -2.283 3.883 2.355 1.00 95.62 101 LEU A N 1
ATOM 800 C CA . LEU A 1 101 ? -0.828 3.900 2.299 1.00 95.62 101 LEU A CA 1
ATOM 801 C C . LEU A 1 101 ? -0.376 3.642 0.872 1.00 95.62 101 LEU A C 1
ATOM 803 O O . LEU A 1 101 ? -0.680 2.605 0.284 1.00 95.62 101 LEU A O 1
ATOM 807 N N . ILE A 1 102 ? 0.329 4.615 0.307 1.00 93.00 102 ILE A N 1
ATOM 808 C CA . ILE A 1 102 ? 0.558 4.687 -1.132 1.00 93.00 102 ILE A CA 1
ATOM 809 C C . ILE A 1 102 ? 2.052 4.594 -1.403 1.00 93.00 102 ILE A C 1
ATOM 811 O O . ILE A 1 102 ? 2.790 5.572 -1.262 1.00 93.00 102 ILE A O 1
ATOM 815 N N . GLY A 1 103 ? 2.485 3.393 -1.770 1.00 89.44 103 GLY A N 1
ATOM 816 C CA . GLY A 1 103 ? 3.857 3.111 -2.154 1.00 89.44 103 GLY A CA 1
ATOM 817 C C . GLY A 1 103 ? 4.195 3.608 -3.558 1.00 89.44 103 GLY A C 1
ATOM 818 O O . GLY A 1 103 ? 3.324 3.869 -4.400 1.00 89.44 103 GLY A O 1
ATOM 819 N N . LEU A 1 104 ? 5.496 3.714 -3.806 1.00 82.69 104 LEU A N 1
ATOM 820 C CA . LEU A 1 104 ? 6.088 4.002 -5.106 1.00 82.69 104 LEU A CA 1
ATOM 821 C C . LEU A 1 104 ? 6.818 2.761 -5.605 1.00 82.69 104 LEU A C 1
ATOM 823 O O . LEU A 1 104 ? 7.468 2.057 -4.835 1.00 82.69 104 LEU A O 1
ATOM 827 N N . SER A 1 105 ? 6.717 2.490 -6.902 1.00 75.81 105 SER A N 1
ATOM 828 C CA . SER A 1 105 ? 7.561 1.495 -7.563 1.00 75.81 105 SER A CA 1
ATOM 829 C C . SER A 1 105 ? 8.385 2.177 -8.639 1.00 75.81 105 SER A C 1
ATOM 831 O O . SER A 1 105 ? 7.837 2.902 -9.470 1.00 75.81 105 SER A O 1
ATOM 833 N N . ALA A 1 106 ? 9.684 1.893 -8.688 1.00 62.81 106 ALA A N 1
ATOM 834 C CA . ALA A 1 106 ? 10.484 2.220 -9.862 1.00 62.81 106 ALA A CA 1
ATOM 835 C C . ALA A 1 106 ? 10.111 1.328 -11.057 1.00 62.81 106 ALA A C 1
ATOM 837 O O . ALA A 1 106 ? 9.650 0.195 -10.886 1.00 62.81 106 ALA A O 1
ATOM 838 N N . SER A 1 107 ? 10.311 1.848 -12.271 1.00 66.56 107 SER A N 1
ATOM 839 C CA . SER A 1 107 ? 10.465 0.996 -13.453 1.00 66.56 107 SER A CA 1
ATOM 840 C C . SER A 1 107 ? 11.712 0.119 -13.318 1.00 66.56 107 SER A C 1
ATOM 842 O O . SER A 1 107 ? 12.651 0.481 -12.609 1.00 66.56 107 SER A O 1
ATOM 844 N N . CYS A 1 108 ? 11.720 -1.016 -14.016 1.00 67.56 108 CYS A N 1
ATOM 845 C CA . CYS A 1 108 ? 12.899 -1.877 -14.111 1.00 67.56 108 CYS A CA 1
ATOM 846 C C . CYS A 1 108 ? 14.094 -1.182 -14.774 1.00 67.56 108 CYS A C 1
ATOM 848 O O . CYS A 1 108 ? 15.231 -1.586 -14.566 1.00 67.56 108 CYS A O 1
ATOM 850 N N . ASP A 1 109 ? 13.819 -0.138 -15.556 1.00 62.25 109 ASP A N 1
ATOM 851 C CA . ASP A 1 109 ? 14.803 0.583 -16.360 1.00 62.25 109 ASP A CA 1
ATOM 852 C C . ASP A 1 109 ? 15.449 1.741 -15.580 1.00 62.25 109 ASP A C 1
ATOM 854 O O . ASP A 1 109 ? 16.305 2.456 -16.095 1.00 62.25 109 ASP A O 1
ATOM 858 N N . ARG A 1 110 ? 15.030 1.965 -14.328 1.00 66.12 110 ARG A N 1
ATOM 859 C CA . ARG A 1 110 ? 15.547 3.048 -13.492 1.00 66.12 110 ARG A CA 1
ATOM 860 C C . ARG A 1 110 ? 16.844 2.637 -12.803 1.00 66.12 110 ARG A C 1
ATOM 862 O O . ARG A 1 110 ? 16.996 1.508 -12.347 1.00 66.12 110 ARG A O 1
ATOM 869 N N . ILE A 1 111 ? 17.727 3.615 -12.609 1.00 63.78 111 ILE A N 1
ATOM 870 C CA . ILE A 1 111 ? 18.915 3.468 -11.764 1.00 63.78 111 ILE A CA 1
ATOM 871 C C . ILE A 1 111 ? 18.496 3.060 -10.340 1.00 63.78 111 ILE A C 1
ATOM 873 O O . ILE A 1 111 ? 17.803 3.810 -9.642 1.00 63.78 111 ILE A O 1
ATOM 877 N N . ILE A 1 112 ? 18.926 1.865 -9.935 1.00 68.19 112 ILE A N 1
ATOM 878 C CA . ILE A 1 112 ? 18.681 1.264 -8.619 1.00 68.19 112 ILE A CA 1
ATOM 879 C C . ILE A 1 112 ? 19.309 2.134 -7.519 1.00 68.19 112 ILE A C 1
ATOM 881 O O . ILE A 1 112 ? 20.373 2.720 -7.710 1.00 68.19 112 ILE A O 1
ATOM 885 N N . GLY A 1 113 ? 18.652 2.227 -6.359 1.00 61.66 113 GLY A N 1
ATOM 886 C CA . GLY A 1 113 ? 19.179 2.933 -5.184 1.00 61.66 113 GLY A CA 1
ATOM 887 C C . GLY A 1 113 ? 18.969 4.451 -5.181 1.00 61.66 113 GLY A C 1
ATOM 888 O O . GLY A 1 113 ? 19.337 5.117 -4.215 1.00 61.66 113 GLY A O 1
ATOM 889 N N . LYS A 1 114 ? 18.337 5.029 -6.212 1.00 66.62 114 LYS A N 1
ATOM 890 C CA . LYS A 1 114 ? 17.989 6.458 -6.221 1.00 66.62 114 LYS A CA 1
ATOM 891 C C . LYS A 1 114 ? 16.609 6.692 -5.607 1.00 66.62 114 LYS A C 1
ATOM 893 O O . LYS A 1 114 ? 15.583 6.398 -6.227 1.00 66.62 114 LYS A O 1
ATOM 898 N N . GLN A 1 115 ? 16.575 7.310 -4.428 1.00 64.31 115 GLN A N 1
ATOM 899 C CA . GLN A 1 115 ? 15.319 7.726 -3.800 1.00 64.31 115 GLN A CA 1
ATOM 900 C C . 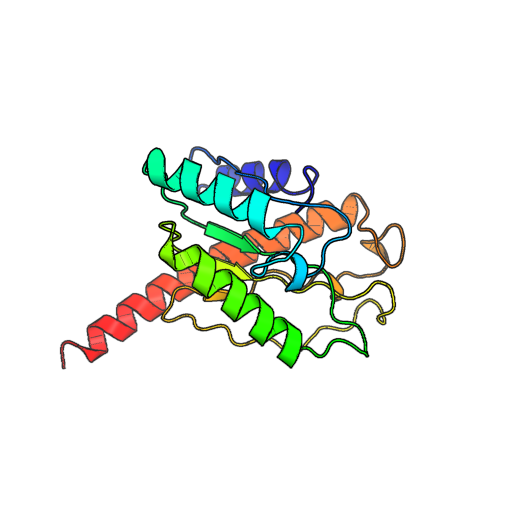GLN A 1 115 ? 14.548 8.705 -4.694 1.00 64.31 115 GLN A C 1
ATOM 902 O O . GLN A 1 115 ? 15.115 9.589 -5.344 1.00 64.31 115 GLN A O 1
ATOM 907 N N . VAL A 1 116 ? 13.232 8.523 -4.764 1.00 65.50 116 VAL A N 1
ATOM 908 C CA . VAL A 1 116 ? 12.320 9.544 -5.285 1.00 65.50 116 VAL A CA 1
ATOM 909 C C . VAL A 1 116 ? 12.085 10.563 -4.162 1.00 65.50 116 VAL A C 1
ATOM 911 O O . VAL A 1 116 ? 11.861 10.138 -3.031 1.00 65.50 116 VAL A O 1
ATOM 914 N N . PRO A 1 117 ? 12.088 11.888 -4.423 1.00 66.50 117 PRO A N 1
ATOM 915 C CA . PRO A 1 117 ? 11.696 12.865 -3.404 1.00 66.50 117 PRO A CA 1
ATOM 916 C C . PRO A 1 117 ? 10.339 12.497 -2.783 1.00 66.50 117 PRO A C 1
ATOM 918 O O . PRO A 1 117 ? 9.486 11.948 -3.478 1.00 66.50 117 PRO A O 1
ATOM 921 N N . GLU A 1 118 ? 10.080 12.801 -1.518 1.00 69.44 118 GLU A N 1
ATOM 922 C CA . GLU A 1 118 ? 8.831 12.381 -0.863 1.00 69.44 118 GLU A CA 1
ATOM 923 C C . GLU A 1 118 ? 7.591 12.977 -1.559 1.00 69.44 118 GLU A C 1
ATOM 925 O O . GLU A 1 118 ? 7.578 14.152 -1.931 1.00 69.44 118 GLU A O 1
ATOM 930 N N . ILE A 1 119 ? 6.559 12.163 -1.821 1.00 76.81 119 ILE A N 1
ATOM 931 C CA . ILE A 1 119 ? 5.269 12.656 -2.332 1.00 76.81 119 ILE A CA 1
ATOM 932 C C . ILE A 1 119 ? 4.419 13.067 -1.141 1.00 76.81 119 ILE A C 1
ATOM 934 O O . ILE A 1 119 ? 4.065 12.231 -0.311 1.00 76.81 119 ILE A O 1
ATOM 938 N N . GLN A 1 120 ? 4.033 14.340 -1.101 1.00 80.94 120 GLN A N 1
ATOM 939 C CA . GLN A 1 120 ? 3.047 14.801 -0.140 1.00 80.94 120 GLN A CA 1
ATOM 940 C C . GLN A 1 120 ? 1.659 14.300 -0.560 1.00 80.94 120 GLN A C 1
ATOM 942 O O . GLN A 1 120 ? 1.006 14.822 -1.470 1.00 80.94 120 GLN A O 1
ATOM 947 N N . TRP A 1 121 ? 1.228 13.225 0.091 1.00 87.31 121 TRP A N 1
ATOM 948 C CA . TRP A 1 121 ? -0.165 12.793 0.083 1.00 87.31 121 TRP A CA 1
ATOM 949 C C . TRP A 1 121 ? -1.002 13.714 0.972 1.00 87.31 121 TRP A C 1
ATOM 951 O O . TRP A 1 121 ? -0.437 14.526 1.692 1.00 87.31 121 TRP A O 1
ATOM 961 N N . ALA A 1 122 ? -2.332 13.636 0.881 1.00 89.06 122 ALA A N 1
ATOM 962 C CA . ALA A 1 122 ? -3.256 14.487 1.635 1.00 89.06 122 ALA A CA 1
ATOM 963 C C . ALA A 1 122 ? -3.581 13.852 3.004 1.00 89.06 122 ALA A C 1
ATOM 965 O O . ALA A 1 122 ? -4.522 13.055 3.080 1.00 89.06 122 ALA A O 1
ATOM 966 N N . PRO A 1 123 ? -2.850 14.172 4.090 1.00 87.94 123 PRO A N 1
ATOM 967 C CA . PRO A 1 123 ? -2.937 13.413 5.336 1.00 87.94 123 PRO A CA 1
ATOM 968 C C . PRO A 1 123 ? -4.225 13.727 6.105 1.00 87.94 123 PRO A C 1
ATOM 970 O O . PRO A 1 123 ? -4.757 12.852 6.771 1.00 87.94 123 PRO A O 1
ATOM 973 N N . LEU A 1 124 ? -4.781 14.933 5.921 1.00 86.94 124 LEU A N 1
ATOM 974 C CA . LEU A 1 124 ? -6.111 15.327 6.411 1.00 86.94 124 LEU A CA 1
ATOM 975 C C . LEU A 1 124 ? -7.244 14.459 5.837 1.00 86.94 124 LEU A C 1
ATOM 977 O O . LEU A 1 124 ? -8.330 14.410 6.398 1.00 86.94 124 LEU A O 1
ATOM 981 N N . LEU A 1 125 ? -6.995 13.775 4.716 1.00 88.81 125 LEU A N 1
ATOM 982 C CA . LEU A 1 125 ? -7.910 12.807 4.108 1.00 88.81 125 LEU A CA 1
ATOM 983 C C . LEU A 1 125 ? -7.469 11.359 4.380 1.00 88.81 125 LEU A C 1
ATOM 985 O O . LEU A 1 125 ? -7.825 10.462 3.615 1.00 88.81 125 LEU A O 1
ATOM 989 N N . ASN A 1 126 ? -6.636 11.147 5.404 1.00 93.25 126 ASN A N 1
ATOM 990 C CA . ASN A 1 126 ? -6.018 9.873 5.764 1.00 93.25 126 ASN A CA 1
ATOM 991 C C . ASN A 1 126 ? -5.262 9.191 4.610 1.00 93.25 126 ASN A C 1
ATOM 993 O O . ASN A 1 126 ? -5.341 7.976 4.412 1.00 93.25 126 ASN A O 1
ATOM 997 N N . ARG A 1 127 ? -4.517 9.974 3.822 1.00 94.06 127 ARG A N 1
ATOM 998 C CA . ARG A 1 127 ? -3.661 9.465 2.739 1.00 94.06 127 ARG A CA 1
ATOM 999 C C . ARG A 1 127 ? -2.205 9.701 3.099 1.00 94.06 127 ARG A C 1
ATOM 1001 O O . ARG A 1 127 ? -1.782 10.846 3.253 1.00 94.06 127 ARG A O 1
ATOM 1008 N N . PHE A 1 128 ? -1.444 8.620 3.192 1.00 94.31 128 PHE A N 1
ATOM 1009 C CA . PHE A 1 128 ? -0.090 8.604 3.728 1.00 94.31 128 PHE A CA 1
ATOM 1010 C C . PHE A 1 128 ? 0.888 7.921 2.764 1.00 94.31 128 PHE A C 1
ATOM 1012 O O . PHE A 1 128 ? 0.487 7.081 1.949 1.00 94.31 128 PHE A O 1
ATOM 1019 N N . PRO A 1 129 ? 2.182 8.275 2.829 1.00 92.69 129 PRO A N 1
ATOM 1020 C CA . PRO A 1 129 ? 3.201 7.610 2.029 1.00 92.69 129 PRO A CA 1
ATOM 1021 C C . PRO A 1 129 ? 3.385 6.154 2.470 1.00 92.69 129 PRO A C 1
ATOM 1023 O O . PRO A 1 129 ? 3.477 5.858 3.659 1.00 92.69 129 PRO A O 1
ATOM 1026 N N . GLY A 1 130 ? 3.453 5.258 1.489 1.00 92.44 130 GLY A N 1
ATOM 1027 C CA . GLY A 1 130 ? 3.951 3.894 1.638 1.00 92.44 130 GLY A CA 1
ATOM 1028 C C . GLY A 1 130 ? 5.419 3.775 1.195 1.00 92.44 130 GLY A C 1
ATOM 1029 O O . GLY A 1 130 ? 6.055 4.782 0.876 1.00 92.44 130 GLY A O 1
ATOM 1030 N N . PRO A 1 131 ? 5.969 2.552 1.146 1.00 89.94 131 PRO A N 1
ATOM 1031 C CA . PRO A 1 131 ? 7.351 2.297 0.732 1.00 89.94 131 PRO A CA 1
ATOM 1032 C C . PRO A 1 131 ? 7.664 2.696 -0.717 1.00 89.94 131 PRO A C 1
ATOM 1034 O O . PRO A 1 131 ? 6.838 2.518 -1.611 1.00 89.94 131 PRO A O 1
ATOM 1037 N N . ASP A 1 132 ? 8.896 3.153 -0.965 1.00 86.12 132 ASP A N 1
ATOM 1038 C CA . ASP A 1 132 ? 9.466 3.291 -2.311 1.00 86.12 132 ASP A CA 1
ATOM 1039 C C . ASP A 1 132 ? 10.300 2.047 -2.650 1.00 86.12 132 ASP A C 1
ATOM 1041 O O . ASP A 1 132 ? 11.459 1.929 -2.258 1.00 86.12 132 ASP A O 1
ATOM 1045 N N . ILE A 1 133 ? 9.719 1.111 -3.404 1.00 82.94 133 ILE A N 1
ATOM 1046 C CA . ILE A 1 133 ? 10.416 -0.098 -3.875 1.00 82.94 133 ILE A CA 1
ATOM 1047 C C . ILE A 1 133 ? 11.607 0.276 -4.773 1.00 82.94 133 ILE A C 1
ATOM 1049 O O . ILE A 1 133 ? 12.586 -0.466 -4.858 1.00 82.94 133 ILE A O 1
ATOM 1053 N N . GLY A 1 134 ? 11.561 1.433 -5.439 1.00 78.31 134 GLY A N 1
ATOM 1054 C CA . GLY A 1 134 ? 12.671 1.944 -6.238 1.00 78.31 134 GLY A CA 1
ATOM 1055 C C . GLY A 1 134 ? 13.915 2.310 -5.434 1.00 78.31 134 GLY A C 1
ATOM 1056 O O . GLY A 1 134 ? 15.009 2.318 -5.992 1.00 78.31 134 GLY A O 1
ATOM 1057 N N . ALA A 1 135 ? 13.755 2.580 -4.139 1.00 80.25 135 ALA A N 1
ATOM 1058 C CA . ALA A 1 135 ? 14.855 2.893 -3.237 1.00 80.25 135 ALA A CA 1
ATOM 1059 C C . ALA A 1 135 ? 15.578 1.646 -2.699 1.00 80.25 135 ALA A C 1
ATOM 1061 O O . ALA A 1 135 ? 16.622 1.795 -2.069 1.00 80.25 135 ALA A O 1
ATOM 1062 N N . LEU A 1 136 ? 15.051 0.437 -2.940 1.00 84.38 136 LEU A N 1
ATOM 1063 C CA . LEU A 1 136 ? 15.739 -0.805 -2.577 1.00 84.38 136 LEU A CA 1
ATOM 1064 C C . LEU A 1 136 ? 17.084 -0.910 -3.302 1.00 84.38 136 LEU A C 1
ATOM 1066 O O . LEU A 1 136 ? 17.202 -0.531 -4.473 1.00 84.38 136 LEU A O 1
ATOM 1070 N N . SER A 1 137 ? 18.081 -1.443 -2.600 1.00 85.81 137 SER A N 1
ATOM 1071 C CA . SER A 1 137 ? 19.435 -1.612 -3.115 1.00 85.81 137 SER A CA 1
ATOM 1072 C C . SER A 1 137 ? 19.522 -2.770 -4.114 1.00 85.81 137 SER A C 1
ATOM 1074 O O . SER A 1 137 ? 18.579 -3.543 -4.303 1.00 85.81 137 SER A O 1
ATOM 1076 N N . THR A 1 138 ? 20.678 -2.921 -4.759 1.00 85.25 138 THR A N 1
ATOM 1077 C CA . THR A 1 138 ? 20.969 -4.090 -5.601 1.00 85.25 138 THR A CA 1
ATOM 1078 C C . THR A 1 138 ? 21.005 -5.388 -4.794 1.00 85.25 138 THR A C 1
ATOM 1080 O O . THR A 1 138 ? 20.583 -6.419 -5.305 1.00 85.25 138 THR A O 1
ATOM 1083 N N . ALA A 1 139 ? 21.431 -5.343 -3.526 1.00 89.19 139 ALA A N 1
ATOM 1084 C CA . ALA A 1 139 ? 21.470 -6.511 -2.642 1.00 89.19 139 ALA A CA 1
ATOM 1085 C C . ALA A 1 139 ? 20.068 -7.040 -2.280 1.00 89.19 139 ALA A C 1
ATOM 1087 O O . ALA A 1 139 ? 19.911 -8.214 -1.950 1.00 89.19 139 ALA A O 1
ATOM 1088 N N . ASP A 1 140 ? 19.037 -6.201 -2.395 1.00 89.31 140 ASP A N 1
ATOM 1089 C CA . ASP A 1 140 ? 17.636 -6.547 -2.124 1.00 89.31 140 ASP A CA 1
ATOM 1090 C C . ASP A 1 140 ? 16.929 -7.184 -3.337 1.00 89.31 140 ASP A C 1
ATOM 1092 O O . ASP A 1 140 ? 15.732 -7.487 -3.296 1.00 89.31 140 ASP A O 1
ATOM 1096 N N . ARG A 1 141 ? 17.633 -7.353 -4.459 1.00 87.00 141 ARG A N 1
ATOM 1097 C CA . ARG A 1 141 ? 17.045 -7.692 -5.757 1.00 87.00 141 ARG A CA 1
ATOM 1098 C C . ARG A 1 141 ? 17.637 -8.969 -6.343 1.00 87.00 141 ARG A C 1
ATOM 1100 O O . ARG A 1 141 ? 18.792 -9.299 -6.100 1.00 87.00 141 ARG A O 1
ATOM 1107 N N . SER A 1 142 ? 16.821 -9.716 -7.083 1.00 85.88 142 SER A N 1
ATOM 1108 C CA . SER A 1 142 ? 17.289 -10.836 -7.916 1.00 85.88 142 SER A CA 1
ATOM 1109 C C . SER A 1 142 ? 17.654 -10.363 -9.322 1.00 85.88 142 SER A C 1
ATOM 1111 O O . SER A 1 142 ? 18.541 -10.923 -9.954 1.00 85.88 142 SER A O 1
ATOM 1113 N N . ASP A 1 143 ? 16.976 -9.317 -9.794 1.00 83.19 143 ASP A N 1
ATOM 1114 C CA . ASP A 1 143 ? 17.238 -8.609 -11.043 1.00 83.19 143 ASP A CA 1
ATOM 1115 C C . ASP A 1 143 ? 16.692 -7.163 -10.928 1.00 83.19 143 ASP A C 1
ATOM 1117 O O . ASP A 1 143 ? 16.071 -6.813 -9.915 1.00 83.19 143 ASP A O 1
ATOM 1121 N N . PRO A 1 144 ? 16.884 -6.283 -11.927 1.00 78.06 144 PRO A N 1
ATOM 1122 C CA . PRO A 1 144 ? 16.401 -4.901 -11.849 1.00 78.06 144 PRO A CA 1
ATOM 1123 C C . PRO A 1 144 ? 14.888 -4.746 -11.594 1.00 78.06 144 PRO A C 1
ATOM 1125 O O . PRO A 1 144 ? 14.455 -3.729 -11.051 1.00 78.06 144 PRO A O 1
ATOM 1128 N N . CYS A 1 145 ? 14.070 -5.751 -11.917 1.00 76.94 145 CYS A N 1
ATOM 1129 C CA . CYS A 1 145 ? 12.624 -5.758 -11.705 1.00 76.94 145 CYS A CA 1
ATOM 1130 C C . CYS A 1 145 ? 12.191 -6.422 -10.392 1.00 76.94 145 CYS A C 1
ATOM 1132 O O . CYS A 1 145 ? 11.205 -5.993 -9.788 1.00 76.94 145 CYS A O 1
ATOM 1134 N N . ASN A 1 146 ? 12.880 -7.481 -9.974 1.00 82.94 146 ASN A N 1
ATOM 1135 C CA . ASN A 1 146 ? 12.384 -8.431 -8.988 1.00 82.94 146 ASN A CA 1
ATOM 1136 C C . ASN A 1 146 ? 13.152 -8.352 -7.666 1.00 82.94 146 ASN A C 1
ATOM 1138 O O . ASN A 1 146 ? 14.376 -8.233 -7.616 1.00 82.94 146 ASN A O 1
ATOM 1142 N N . VAL A 1 147 ? 12.398 -8.425 -6.571 1.00 87.31 147 VAL A N 1
ATOM 1143 C CA . VAL A 1 147 ? 12.916 -8.382 -5.200 1.00 87.31 147 VAL A CA 1
ATOM 1144 C C . VAL A 1 147 ? 13.224 -9.810 -4.743 1.00 87.31 147 VAL A C 1
ATOM 1146 O O . VAL A 1 147 ? 12.367 -10.692 -4.864 1.00 87.31 147 VAL A O 1
ATOM 1149 N N . ASN A 1 148 ? 14.428 -10.037 -4.214 1.00 90.31 148 ASN A N 1
ATOM 1150 C CA . ASN A 1 148 ? 14.830 -11.339 -3.672 1.00 90.31 148 ASN A CA 1
ATOM 1151 C C . ASN A 1 148 ? 14.243 -11.557 -2.260 1.00 90.31 148 ASN A C 1
ATOM 1153 O O . ASN A 1 148 ? 13.537 -10.702 -1.722 1.00 90.31 148 ASN A O 1
ATOM 1157 N N . ASP A 1 149 ? 14.505 -12.701 -1.629 1.00 92.12 149 ASP A N 1
ATOM 1158 C CA . ASP A 1 149 ? 13.909 -13.003 -0.319 1.00 92.12 149 ASP A CA 1
ATOM 1159 C C . ASP A 1 149 ? 14.396 -12.084 0.808 1.00 92.12 149 ASP A C 1
ATOM 1161 O O . ASP A 1 149 ? 13.631 -11.781 1.727 1.00 92.12 149 ASP A O 1
ATOM 1165 N N . PHE A 1 150 ? 15.630 -11.584 0.725 1.00 92.19 150 PHE A N 1
ATOM 1166 C CA . PHE A 1 150 ? 16.130 -10.577 1.657 1.00 92.19 150 PHE A CA 1
ATOM 1167 C C . PHE A 1 150 ? 15.3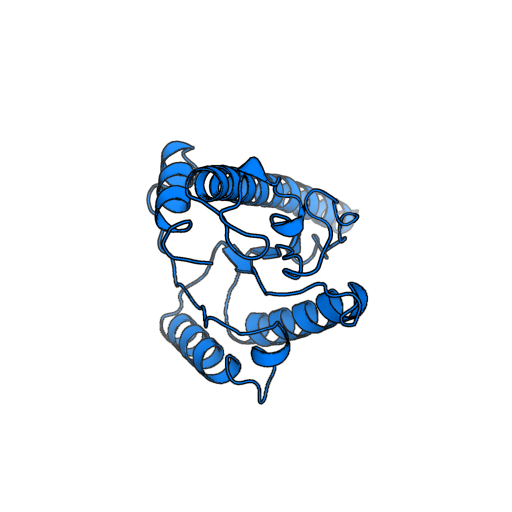83 -9.250 1.476 1.00 92.19 150 PHE A C 1
ATOM 1169 O O . PHE A 1 150 ? 14.817 -8.718 2.433 1.00 92.19 150 PHE A O 1
ATOM 1176 N N . GLY A 1 151 ? 15.257 -8.777 0.236 1.00 92.00 151 GLY A N 1
ATOM 1177 C CA . GLY A 1 151 ? 14.521 -7.560 -0.078 1.00 92.00 151 GLY A CA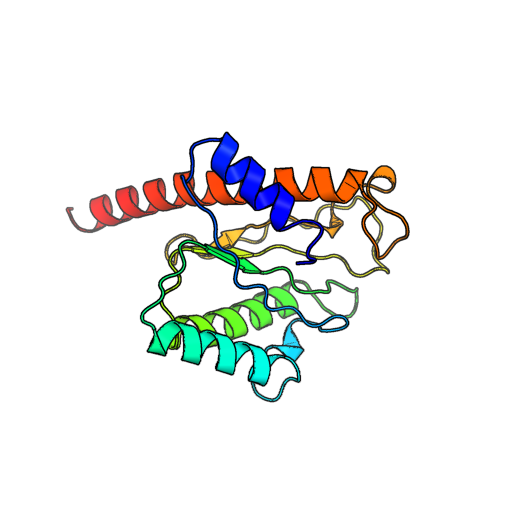 1
ATOM 1178 C C . GLY A 1 151 ? 13.034 -7.636 0.274 1.00 92.00 151 GLY A C 1
ATOM 1179 O O . GLY A 1 151 ? 12.446 -6.628 0.665 1.00 92.00 151 GLY A O 1
ATOM 1180 N N . LYS A 1 152 ? 12.406 -8.821 0.216 1.00 91.94 152 LYS A N 1
ATOM 1181 C CA . LYS A 1 152 ? 11.025 -9.013 0.698 1.00 91.94 152 LYS A CA 1
ATOM 1182 C C . LYS A 1 152 ? 10.927 -8.740 2.199 1.00 91.94 152 LYS A C 1
ATOM 1184 O O . LYS A 1 152 ? 10.008 -8.039 2.614 1.00 91.94 152 LYS A O 1
ATOM 1189 N N . LYS A 1 153 ? 11.884 -9.220 3.004 1.00 93.56 153 LYS A N 1
ATOM 1190 C CA . LYS A 1 153 ? 11.942 -8.935 4.453 1.00 93.56 153 LYS A CA 1
ATOM 1191 C C . LYS A 1 153 ? 12.143 -7.445 4.721 1.00 93.56 153 LYS A C 1
ATOM 1193 O O . LYS A 1 153 ? 11.463 -6.878 5.572 1.00 93.56 153 LYS A O 1
ATOM 1198 N N . VAL A 1 154 ? 13.021 -6.795 3.960 1.00 93.44 154 VAL A N 1
ATOM 1199 C CA . VAL A 1 154 ? 13.225 -5.341 4.033 1.00 93.44 154 VAL A CA 1
ATOM 1200 C C . VAL A 1 154 ? 11.923 -4.601 3.703 1.00 93.44 154 VAL A C 1
ATOM 1202 O O . VAL A 1 154 ? 11.494 -3.725 4.453 1.00 93.44 154 VAL A O 1
ATOM 1205 N N . LEU A 1 155 ? 11.223 -5.003 2.640 1.00 92.56 155 LEU A N 1
ATOM 1206 C CA . LEU A 1 155 ? 9.955 -4.401 2.229 1.00 92.56 155 LEU A CA 1
ATOM 1207 C C . LEU A 1 155 ? 8.847 -4.565 3.281 1.00 92.56 155 LEU A C 1
ATOM 1209 O O . LEU A 1 155 ? 8.086 -3.623 3.498 1.00 92.56 155 LEU A O 1
ATOM 1213 N N . VAL A 1 156 ? 8.780 -5.710 3.968 1.00 95.56 156 VAL A N 1
ATOM 1214 C CA . VAL A 1 156 ? 7.875 -5.922 5.114 1.00 95.56 156 VAL A CA 1
ATOM 1215 C C . VAL A 1 156 ? 8.118 -4.869 6.194 1.00 95.56 156 VAL A C 1
ATOM 1217 O O . VAL A 1 156 ? 7.177 -4.211 6.633 1.00 95.56 156 VAL A O 1
ATOM 1220 N N . GLN A 1 157 ? 9.380 -4.641 6.562 1.00 95.75 157 GLN A N 1
ATOM 1221 C CA . GLN A 1 157 ? 9.743 -3.644 7.571 1.00 95.75 157 GLN A CA 1
ATOM 1222 C C . GLN A 1 157 ? 9.405 -2.216 7.122 1.00 95.75 157 GLN A C 1
ATOM 1224 O O . GLN A 1 157 ? 8.942 -1.399 7.920 1.00 95.75 157 GLN A O 1
ATOM 1229 N N . HIS A 1 158 ? 9.568 -1.904 5.833 1.00 94.50 158 HIS A N 1
ATOM 1230 C CA . HIS A 1 158 ? 9.139 -0.612 5.297 1.00 94.50 158 HIS A CA 1
ATOM 1231 C C . HIS A 1 158 ? 7.621 -0.426 5.363 1.00 94.50 158 HIS A C 1
ATOM 1233 O O . HIS A 1 158 ? 7.167 0.664 5.715 1.00 94.50 158 HIS A O 1
ATOM 1239 N N . TRP A 1 159 ? 6.836 -1.460 5.049 1.00 96.06 159 TRP A N 1
ATOM 1240 C CA . TRP A 1 159 ? 5.379 -1.400 5.167 1.00 96.06 159 TRP A CA 1
ATOM 1241 C C . TRP A 1 159 ? 4.929 -1.241 6.613 1.00 96.06 159 TRP A C 1
ATOM 1243 O O . TRP A 1 159 ? 4.137 -0.345 6.890 1.00 96.06 159 TRP A O 1
ATOM 1253 N N . LEU A 1 160 ? 5.480 -2.028 7.539 1.00 97.12 160 LEU A N 1
ATOM 1254 C CA . LEU A 1 160 ? 5.175 -1.910 8.964 1.00 97.12 160 LEU A CA 1
ATOM 1255 C C . LEU A 1 160 ? 5.474 -0.497 9.485 1.00 97.12 160 LEU A C 1
ATOM 1257 O O . LEU A 1 160 ? 4.650 0.117 10.161 1.00 97.12 160 LEU A O 1
ATOM 1261 N N . ARG A 1 161 ? 6.630 0.067 9.114 1.00 96.31 161 ARG A N 1
ATOM 1262 C CA . ARG A 1 161 ? 6.987 1.451 9.454 1.00 96.31 161 ARG A CA 1
ATOM 1263 C C . ARG A 1 161 ? 6.004 2.459 8.862 1.00 96.31 161 ARG A C 1
ATOM 1265 O O . ARG A 1 161 ? 5.650 3.423 9.533 1.00 96.31 161 ARG A O 1
ATOM 1272 N N . ALA A 1 162 ? 5.577 2.263 7.616 1.00 95.88 162 ALA A N 1
ATOM 1273 C CA . ALA A 1 162 ? 4.620 3.151 6.970 1.00 95.88 162 ALA A CA 1
ATOM 1274 C C . ALA A 1 162 ? 3.259 3.137 7.688 1.00 95.88 162 ALA A C 1
ATOM 1276 O O . ALA A 1 162 ? 2.690 4.207 7.894 1.00 95.88 162 ALA A O 1
ATOM 1277 N N . ILE A 1 163 ? 2.784 1.962 8.120 1.00 97.25 163 ILE A N 1
ATOM 1278 C CA . ILE A 1 163 ? 1.543 1.804 8.899 1.00 97.25 163 ILE A CA 1
ATOM 1279 C C . ILE A 1 163 ? 1.661 2.545 10.234 1.00 97.25 163 ILE A C 1
ATOM 1281 O O . ILE A 1 163 ? 0.875 3.454 10.484 1.00 97.25 163 ILE A O 1
ATOM 1285 N N . ASN A 1 164 ? 2.707 2.270 11.017 1.00 96.62 164 ASN A N 1
ATOM 1286 C CA . ASN A 1 164 ? 2.949 2.969 12.286 1.00 96.62 164 ASN A CA 1
ATOM 1287 C C . ASN A 1 164 ? 3.010 4.497 12.116 1.00 96.62 164 ASN A C 1
ATOM 1289 O O . ASN A 1 164 ? 2.413 5.255 12.877 1.00 96.62 164 ASN A O 1
ATOM 1293 N N . ASN A 1 165 ? 3.701 4.973 11.077 1.00 95.19 165 ASN A N 1
ATOM 1294 C CA . ASN A 1 165 ? 3.778 6.402 10.785 1.00 95.19 165 ASN A CA 1
ATOM 1295 C C . ASN A 1 165 ? 2.417 6.997 10.398 1.00 95.19 165 ASN A C 1
ATOM 1297 O O . ASN A 1 165 ? 2.144 8.150 10.737 1.00 95.19 165 ASN A O 1
ATOM 1301 N N . ALA A 1 166 ? 1.590 6.254 9.660 1.00 95.44 166 ALA A N 1
ATOM 1302 C CA . ALA A 1 166 ? 0.248 6.682 9.287 1.00 95.44 166 ALA A CA 1
ATOM 1303 C C . ALA A 1 166 ? -0.656 6.810 10.519 1.00 95.44 166 ALA A C 1
ATOM 1305 O O . ALA A 1 166 ? -1.407 7.779 10.602 1.00 95.44 166 ALA A O 1
ATOM 1306 N N . ASP A 1 167 ? -0.539 5.906 11.490 1.00 94.50 167 ASP A N 1
ATOM 1307 C CA . ASP A 1 167 ? -1.303 5.954 12.740 1.00 94.50 167 ASP A CA 1
ATOM 1308 C C . ASP A 1 167 ? -0.960 7.193 13.558 1.00 94.50 167 ASP A C 1
ATOM 1310 O O . ASP A 1 167 ? -1.828 8.0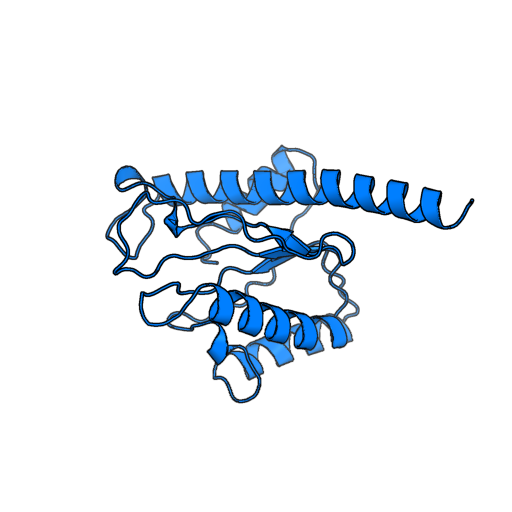37 13.794 1.00 94.50 167 ASP A O 1
ATOM 1314 N N . THR A 1 168 ? 0.327 7.388 13.849 1.00 92.81 168 THR A N 1
ATOM 1315 C CA . THR A 1 168 ? 0.810 8.562 14.585 1.00 92.81 168 THR A CA 1
ATOM 1316 C C . THR A 1 168 ? 0.431 9.872 13.890 1.00 92.81 168 THR A C 1
ATOM 1318 O O . THR A 1 168 ? -0.015 10.827 14.529 1.00 92.81 168 THR A O 1
ATOM 1321 N N . LYS A 1 169 ? 0.591 9.949 12.559 1.00 91.38 169 LYS A N 1
ATOM 1322 C CA . LYS A 1 169 ? 0.239 11.158 11.798 1.00 91.38 169 LYS A CA 1
ATOM 1323 C C . LYS A 1 169 ? -1.272 11.387 11.779 1.00 91.38 169 LYS A C 1
ATOM 1325 O O . LYS A 1 169 ? -1.695 12.524 11.959 1.00 91.38 169 LYS A O 1
ATOM 1330 N N . SER A 1 170 ? -2.076 10.345 11.577 1.00 91.06 170 SER A N 1
ATOM 1331 C CA . SER A 1 170 ? -3.540 10.434 11.580 1.00 91.06 170 SER A CA 1
ATOM 1332 C C . SER A 1 170 ? -4.058 11.011 12.894 1.00 91.06 170 SER A C 1
ATOM 1334 O O . SER A 1 170 ? -4.871 11.931 12.872 1.00 91.06 170 SER A O 1
ATOM 1336 N N . GLU A 1 171 ? -3.559 10.525 14.033 1.00 86.88 171 GLU A N 1
ATOM 1337 C CA . GLU A 1 171 ? -3.936 11.054 15.347 1.00 86.88 171 GLU A CA 1
ATOM 1338 C C . GLU A 1 171 ? -3.558 12.526 15.509 1.00 86.88 171 GLU A C 1
ATOM 1340 O O . GLU A 1 171 ? -4.355 13.329 15.999 1.00 86.88 171 GLU A O 1
ATOM 1345 N N . LYS A 1 172 ? -2.348 12.898 15.073 1.00 87.62 172 LYS A N 1
ATOM 1346 C CA . LYS A 1 172 ? -1.886 14.287 15.107 1.00 87.62 172 LYS A CA 1
ATOM 1347 C C . LYS A 1 172 ? -2.817 15.203 14.307 1.00 87.62 172 LYS A C 1
ATOM 1349 O O . LYS A 1 172 ? -3.275 16.211 14.838 1.00 87.62 172 LYS A O 1
ATOM 1354 N N . TYR A 1 173 ? -3.135 14.836 13.066 1.00 84.88 173 TYR A N 1
ATOM 1355 C CA . TYR A 1 173 ? -4.002 15.642 12.203 1.00 84.88 173 TYR A CA 1
ATOM 1356 C C . TYR A 1 173 ? -5.438 15.735 12.725 1.00 84.88 173 TYR A C 1
ATOM 1358 O O . TYR A 1 173 ? -6.050 16.798 12.634 1.00 84.88 173 TYR A O 1
ATOM 1366 N N . GLN A 1 174 ? -5.970 14.663 13.318 1.00 79.81 174 GLN A N 1
ATOM 1367 C CA . GLN A 1 174 ? -7.281 14.704 13.968 1.00 79.81 174 GLN A CA 1
ATOM 1368 C C . GLN A 1 174 ? -7.288 15.694 15.139 1.00 79.81 174 GLN A C 1
ATOM 1370 O O . GLN A 1 174 ? -8.161 16.558 15.196 1.00 79.81 174 GLN A O 1
ATOM 1375 N N . LYS A 1 175 ? -6.279 15.648 16.017 1.00 78.38 175 LYS A N 1
ATOM 1376 C CA . LYS A 1 175 ? -6.140 16.595 17.138 1.00 78.38 175 LYS A CA 1
ATOM 1377 C C . LYS A 1 175 ? -6.024 18.046 16.656 1.00 78.38 175 LYS A C 1
ATOM 1379 O O . LYS A 1 175 ? -6.730 18.910 17.165 1.00 78.38 175 LYS A O 1
ATOM 1384 N N . GLU A 1 176 ? -5.193 18.309 15.649 1.00 76.88 176 GLU A N 1
ATOM 1385 C CA . GLU A 1 176 ? -5.028 19.650 15.066 1.00 76.88 176 GLU A CA 1
ATOM 1386 C C . GLU A 1 176 ? -6.318 20.169 14.415 1.00 76.88 176 GLU A C 1
ATOM 1388 O O . GLU A 1 176 ? -6.656 21.341 14.573 1.00 76.88 176 GLU A O 1
ATOM 1393 N N . SER A 1 177 ? -7.075 19.303 13.734 1.00 69.75 177 SER A N 1
ATOM 1394 C CA . SER A 1 177 ? -8.353 19.691 13.129 1.00 69.75 177 SER A CA 1
ATOM 1395 C C . SER A 1 177 ? -9.407 20.066 14.174 1.00 69.75 177 SER A C 1
ATOM 1397 O O . SER A 1 177 ? -10.110 21.055 13.994 1.00 69.75 177 SER A O 1
ATOM 1399 N N . LEU A 1 178 ? -9.472 19.353 15.305 1.00 67.50 178 LEU A N 1
ATOM 1400 C CA . LEU A 1 178 ? -10.390 19.687 16.398 1.00 67.50 178 LEU A CA 1
ATOM 1401 C C . LEU A 1 178 ? -10.041 21.048 17.015 1.00 67.50 178 LEU A C 1
ATOM 1403 O O . LEU A 1 178 ? -10.929 21.866 17.231 1.00 67.50 178 LEU A O 1
ATOM 1407 N N . LEU A 1 179 ? -8.752 21.342 17.211 1.00 65.31 179 LEU A N 1
ATOM 1408 C CA . LEU A 1 179 ? -8.302 22.650 17.709 1.00 65.31 179 LEU A CA 1
ATOM 1409 C C . LEU A 1 179 ? -8.668 23.818 16.778 1.00 65.31 179 LEU A C 1
ATOM 1411 O O . LEU A 1 179 ? -8.752 24.952 17.241 1.00 65.31 179 LEU A O 1
ATOM 1415 N N . TYR A 1 180 ? -8.869 23.561 15.483 1.00 57.41 180 TYR A N 1
ATOM 1416 C CA . TYR A 1 180 ? -9.312 24.573 14.523 1.00 57.41 180 TYR A CA 1
ATOM 1417 C C . TYR A 1 180 ? -10.819 24.859 14.617 1.00 57.41 180 TYR A C 1
ATOM 1419 O O . TYR A 1 180 ? -11.228 25.996 14.412 1.00 57.41 180 TYR A O 1
ATOM 1427 N N . TYR A 1 181 ? -11.638 23.855 14.949 1.00 54.94 181 TYR A N 1
ATOM 1428 C CA . TYR A 1 181 ? -13.098 23.996 15.053 1.00 54.94 181 TYR A CA 1
ATOM 1429 C C . TYR A 1 181 ? -13.591 24.501 16.415 1.00 54.94 181 TYR A C 1
ATOM 1431 O O . TYR A 1 181 ? -14.715 24.983 16.503 1.00 54.94 181 TYR A O 1
ATOM 1439 N N . PHE A 1 182 ? -12.775 24.396 17.466 1.00 60.22 182 PHE A N 1
ATOM 1440 C CA . PHE A 1 182 ? -13.114 24.859 18.819 1.00 60.22 182 PHE A CA 1
ATOM 1441 C C . PHE A 1 182 ? -12.419 26.178 19.207 1.00 60.22 182 PHE A C 1
ATOM 1443 O O . PHE A 1 182 ? -12.169 26.411 20.390 1.00 60.22 182 PHE A O 1
ATOM 1450 N N . LYS A 1 183 ? -12.087 27.025 18.224 1.00 48.78 183 LYS A N 1
ATOM 1451 C CA . LYS A 1 183 ? -11.629 28.406 18.438 1.00 48.78 183 LYS A CA 1
ATOM 1452 C C . LYS A 1 183 ? -12.732 29.413 18.159 1.00 48.78 183 LYS A C 1
ATOM 1454 O O . LYS A 1 183 ? -13.484 29.190 17.188 1.00 48.78 183 LYS A O 1
#

Sequence (183 aa):
MSDGVLLPLGQEIIKSGMADRVVFLPIGITGTNVRDWLEGGRGYKKLKLALDTASFHNIKFDYALWQGRLISDKFTRSNYVNDVRQVIKSMSLSTKINKWLIGLSASCDRIIGKQVPEIQWAPLLNRFPGPDIGALSTADRSDPCNVNDFGKKVLVQHWLRAINNADTKSEKYQKESLLYYFK

Secondary structure (DSSP, 8-state):
--HHHHHHHHHHHHHTTS-S---------TT--GGGGSTTSTTHHHHHHHHHHHHHTT--EEEEEE------TTS-HHHHHHHHHHHHHHHHHHS-EEEEEEEE---TTSPTT-PPPPP---GGGTEEEEEEGGG--GGGBSSSS-B-HHHHHHHHHHHHHHHHHHHHHHHHHHHHHHHHHT-

pLDDT: mean 85.26, std 11.25, range [48.78, 98.06]

Radius of gyration: 16.69 Å; chains: 1; bounding box: 44×42×39 Å